Protein AF-L1J0S0-F1 (afdb_monomer_lite)

Foldseek 3Di:
DPDQPKDKDADDDPNAAAQWIWIQGPQRKIKTAGDDRNDGDDDIDIDHDD

Sequence (50 aa):
LVKDGGTYAGELENGLRHGRGKHHYANGDVYVGCFENDKRHGIGRLTLAN

Organism: Guillardia theta (strain CCMP2712) (NCBI:txid905079)

Secondary structure (DSSP, 8-state):
------EEEEEEETTEEEEEEEEE-TTS-EEEEEEETTEEEEEEEEE---

Structure (mmCIF, N/CA/C/O backbone):
data_AF-L1J0S0-F1
#
_entry.id   AF-L1J0S0-F1
#
loop_
_atom_site.group_PDB
_atom_site.id
_atom_site.type_symbol
_atom_site.label_atom_id
_atom_site.label_alt_id
_atom_site.label_comp_id
_atom_site.label_asym_id
_atom_site.label_entity_id
_atom_site.label_seq_id
_atom_site.pdbx_PDB_ins_code
_atom_site.Cartn_x
_atom_site.Cartn_y
_atom_site.Cartn_z
_atom_site.occupancy
_atom_site.B_iso_or_equiv
_atom_site.auth_seq_id
_atom_site.auth_comp_id
_atom_site.auth_asym_id
_atom_site.auth_atom_id
_atom_site.pdbx_PDB_model_num
ATOM 1 N N . LEU A 1 1 ? 15.557 14.581 1.714 1.00 41.56 1 LEU A N 1
ATOM 2 C CA . LEU A 1 1 ? 14.096 14.434 1.901 1.00 41.56 1 LEU A CA 1
ATOM 3 C C . LEU A 1 1 ? 13.640 13.275 1.030 1.00 41.56 1 LEU A C 1
ATOM 5 O O . LEU A 1 1 ? 13.383 13.479 -0.149 1.00 41.56 1 LEU A O 1
ATOM 9 N N . VAL A 1 2 ? 13.644 12.053 1.564 1.00 44.88 2 VAL A N 1
ATOM 10 C CA . VAL A 1 2 ? 13.006 10.923 0.878 1.00 44.88 2 VAL A CA 1
ATOM 11 C C . VAL A 1 2 ? 11.513 11.220 0.941 1.00 44.88 2 VAL A C 1
ATOM 13 O O . VAL A 1 2 ? 10.916 11.153 2.007 1.00 44.88 2 VAL A O 1
ATOM 16 N N . LYS A 1 3 ? 10.931 11.688 -0.166 1.00 45.44 3 LYS A N 1
ATOM 17 C CA . LYS A 1 3 ? 9.480 11.632 -0.316 1.00 45.44 3 LYS A CA 1
ATOM 18 C C . LYS A 1 3 ? 9.151 10.150 -0.396 1.00 45.44 3 LYS A C 1
ATOM 20 O O . LYS A 1 3 ? 9.639 9.490 -1.312 1.00 45.44 3 LYS A O 1
ATOM 25 N N . ASP A 1 4 ? 8.345 9.652 0.531 1.00 62.22 4 ASP A N 1
ATOM 26 C CA . ASP A 1 4 ? 7.691 8.349 0.422 1.00 62.22 4 ASP A CA 1
ATOM 27 C C . ASP A 1 4 ? 6.739 8.402 -0.784 1.00 62.22 4 ASP A C 1
ATOM 29 O O . ASP 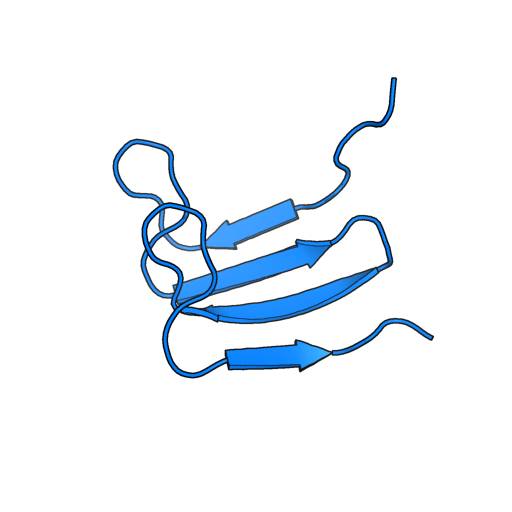A 1 4 ? 5.545 8.648 -0.660 1.00 62.22 4 ASP A O 1
ATOM 33 N N . GLY A 1 5 ? 7.302 8.301 -1.990 1.00 73.31 5 GLY A N 1
ATOM 34 C CA . GLY A 1 5 ? 6.675 8.622 -3.277 1.00 73.31 5 GLY A CA 1
ATOM 35 C C . GLY A 1 5 ? 5.641 7.609 -3.755 1.00 73.31 5 GLY A C 1
ATOM 36 O O . GLY A 1 5 ? 5.437 7.469 -4.958 1.00 73.31 5 GLY A O 1
ATOM 37 N N . GLY A 1 6 ? 5.025 6.876 -2.832 1.00 87.25 6 GLY A N 1
ATOM 38 C CA . GLY A 1 6 ? 3.935 5.975 -3.148 1.00 87.25 6 GLY A CA 1
ATOM 39 C C . GLY A 1 6 ? 2.603 6.711 -3.286 1.00 87.25 6 GLY A C 1
ATOM 40 O O . GLY A 1 6 ? 2.392 7.775 -2.708 1.00 87.25 6 GLY A O 1
ATOM 41 N N . THR A 1 7 ? 1.677 6.130 -4.045 1.00 95.00 7 THR A N 1
ATOM 42 C CA . THR A 1 7 ? 0.288 6.598 -4.131 1.00 95.00 7 THR A CA 1
ATOM 43 C C . THR A 1 7 ? -0.656 5.491 -3.708 1.00 95.00 7 THR A C 1
ATOM 45 O O . THR A 1 7 ? -0.501 4.336 -4.108 1.00 95.00 7 THR A O 1
ATOM 48 N N . TYR A 1 8 ? -1.660 5.841 -2.915 1.00 95.69 8 TYR A N 1
ATOM 49 C CA . TYR A 1 8 ? -2.704 4.919 -2.502 1.00 95.69 8 TYR A CA 1
ATOM 50 C C . TYR A 1 8 ? -4.051 5.358 -3.066 1.00 95.69 8 TYR A C 1
ATOM 52 O O . TYR A 1 8 ? -4.411 6.530 -2.986 1.00 95.69 8 TYR A O 1
ATOM 60 N N . ALA A 1 9 ? -4.790 4.400 -3.613 1.00 97.75 9 ALA A N 1
ATOM 61 C CA . ALA A 1 9 ? -6.181 4.553 -4.002 1.00 97.75 9 ALA A CA 1
ATOM 62 C C . ALA A 1 9 ? -6.986 3.423 -3.359 1.00 97.75 9 ALA A C 1
ATOM 64 O O . ALA A 1 9 ? -6.769 2.251 -3.667 1.00 97.75 9 ALA A O 1
ATOM 65 N N . GLY A 1 10 ? -7.901 3.766 -2.463 1.00 96.62 10 GLY A N 1
ATOM 66 C CA . GLY A 1 10 ? -8.708 2.797 -1.738 1.00 96.62 10 GLY A CA 1
ATOM 67 C C . GLY A 1 10 ? -9.402 3.436 -0.552 1.00 96.62 10 GLY A C 1
ATOM 68 O O . GLY A 1 10 ? -9.388 4.658 -0.391 1.00 96.62 10 GLY A O 1
ATOM 69 N N . GLU A 1 11 ? -9.997 2.593 0.274 1.00 97.25 11 GLU A N 1
ATOM 70 C CA . GLU A 1 11 ? -10.713 3.038 1.461 1.00 97.25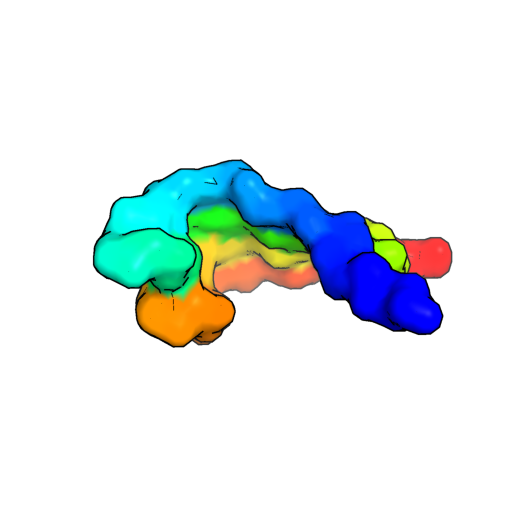 11 GLU A CA 1
ATOM 71 C C . GLU A 1 11 ? -9.729 3.523 2.538 1.00 97.25 11 GLU A C 1
ATOM 73 O O . GLU A 1 11 ? -8.588 3.050 2.648 1.00 97.25 11 GLU A O 1
ATOM 78 N N . LEU A 1 12 ? -10.175 4.510 3.313 1.00 96.62 12 LEU A N 1
ATOM 79 C CA . LEU A 1 12 ? -9.475 5.022 4.482 1.00 96.62 12 LEU A CA 1
ATOM 80 C C . LEU A 1 12 ? -10.415 4.947 5.683 1.00 96.62 12 LEU A C 1
ATOM 82 O O . LEU A 1 12 ? -11.580 5.327 5.582 1.00 96.62 12 LEU A O 1
ATOM 86 N N . GLU A 1 13 ? -9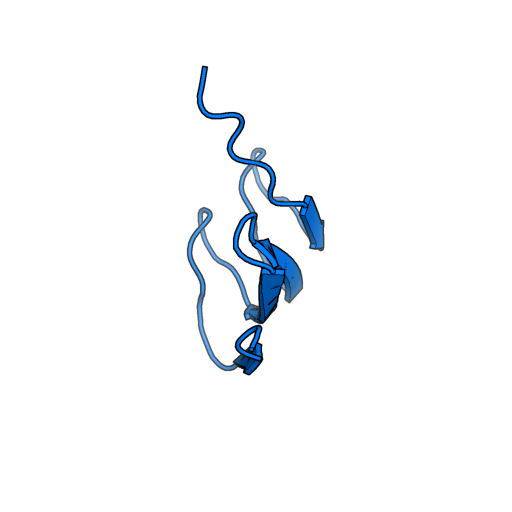.885 4.530 6.824 1.00 98.12 13 GLU A N 1
ATOM 87 C CA . GLU A 1 13 ? -10.565 4.566 8.113 1.00 98.12 13 GLU A CA 1
ATOM 88 C C . GLU A 1 13 ? -9.653 5.272 9.118 1.00 98.12 13 GLU A C 1
ATOM 90 O O . GLU A 1 13 ? -8.477 4.934 9.247 1.00 98.12 13 GLU A O 1
ATOM 95 N N . ASN A 1 14 ? -10.165 6.306 9.794 1.00 97.31 14 ASN A N 1
ATOM 96 C CA . ASN A 1 14 ? -9.384 7.146 10.715 1.00 97.31 14 ASN A CA 1
ATOM 97 C C . ASN A 1 14 ? -8.095 7.729 10.095 1.00 97.31 14 ASN A C 1
ATOM 99 O O . ASN A 1 14 ? -7.100 7.944 10.782 1.00 97.31 14 ASN A O 1
ATOM 103 N N . GLY A 1 15 ? -8.107 7.975 8.781 1.00 96.50 15 GLY A N 1
ATOM 104 C CA . GLY A 1 15 ? -6.946 8.472 8.037 1.00 96.50 15 GLY A CA 1
ATOM 105 C C . GLY A 1 15 ? -5.895 7.410 7.691 1.00 96.50 15 GLY A C 1
ATOM 106 O O . GLY A 1 15 ? -4.898 7.751 7.062 1.00 96.50 15 GLY A O 1
ATOM 107 N N . LEU A 1 16 ? -6.119 6.143 8.047 1.00 97.06 16 LEU A N 1
ATOM 108 C CA . LEU A 1 16 ? -5.256 5.009 7.714 1.00 97.06 16 LEU A CA 1
ATOM 109 C C . LEU A 1 16 ? -5.867 4.193 6.573 1.00 97.06 16 LEU A C 1
ATOM 111 O O . LEU A 1 16 ? -7.088 4.102 6.451 1.00 97.06 16 LEU A O 1
ATOM 115 N N . ARG A 1 17 ? -5.034 3.543 5.757 1.00 97.06 17 ARG A N 1
ATOM 116 C CA . ARG A 1 17 ? -5.497 2.602 4.727 1.00 97.06 17 ARG A CA 1
ATOM 117 C C . ARG A 1 17 ? -6.247 1.451 5.380 1.00 97.06 17 ARG A C 1
ATOM 119 O O . ARG A 1 17 ? -5.715 0.775 6.266 1.00 97.06 17 ARG A O 1
ATOM 126 N N . HIS A 1 18 ? -7.463 1.237 4.903 1.00 98.31 18 HIS A N 1
ATOM 127 C CA . HIS A 1 18 ? -8.369 0.189 5.344 1.00 98.31 18 HIS A CA 1
ATOM 128 C C . HIS A 1 18 ? -9.094 -0.391 4.119 1.00 98.31 18 HIS A C 1
ATOM 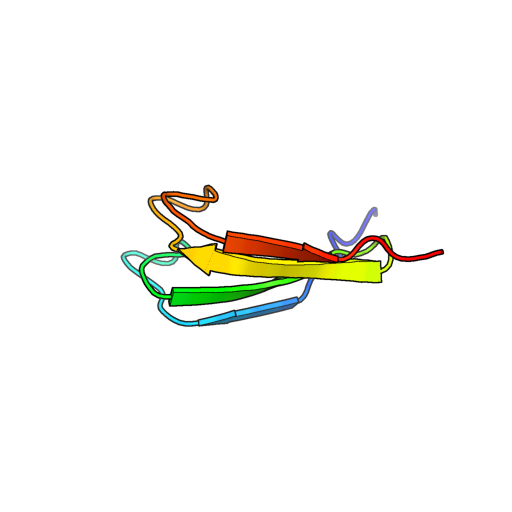130 O O . HIS A 1 18 ? -9.050 0.202 3.043 1.00 98.31 18 HIS A O 1
ATOM 136 N N . GLY A 1 19 ? -9.743 -1.546 4.252 1.00 97.50 19 GLY A N 1
ATOM 137 C CA . GLY A 1 19 ? -10.609 -2.096 3.209 1.00 97.50 19 GLY A CA 1
ATOM 138 C C . GLY A 1 19 ? -9.834 -2.483 1.952 1.00 97.50 19 GLY A C 1
ATOM 139 O O . GLY A 1 19 ? -8.672 -2.887 2.029 1.00 97.50 19 GLY A O 1
ATOM 140 N N . ARG A 1 20 ? -10.461 -2.410 0.773 1.00 97.94 20 ARG A N 1
ATOM 141 C CA . ARG A 1 20 ? -9.770 -2.727 -0.487 1.00 97.94 20 ARG A CA 1
ATOM 142 C C . ARG A 1 20 ? -9.013 -1.511 -1.006 1.00 97.94 20 ARG A C 1
ATOM 144 O O . ARG A 1 20 ? -9.543 -0.404 -1.075 1.00 97.94 20 ARG A O 1
ATOM 151 N N . GLY A 1 21 ? -7.786 -1.745 -1.464 1.00 97.69 21 GLY A N 1
ATOM 152 C CA . GLY A 1 21 ? -6.963 -0.682 -2.020 1.00 97.69 21 GLY A CA 1
ATOM 153 C C . GLY A 1 21 ? -5.906 -1.145 -3.010 1.00 97.69 21 GLY A C 1
ATOM 154 O O . GLY A 1 21 ? -5.549 -2.324 -3.109 1.00 97.69 21 GLY A O 1
ATOM 155 N N . LYS A 1 22 ? -5.387 -0.164 -3.743 1.00 98.31 22 LYS A N 1
ATOM 156 C CA . LYS A 1 22 ? -4.234 -0.264 -4.628 1.00 98.31 22 LYS A CA 1
ATOM 157 C C . LYS A 1 22 ? -3.165 0.716 -4.160 1.00 98.31 22 LYS A C 1
ATOM 159 O O . LYS A 1 22 ? -3.407 1.917 -4.096 1.00 98.31 22 LYS A O 1
ATOM 164 N N . HIS A 1 23 ? -1.978 0.203 -3.868 1.00 97.25 23 HIS A N 1
ATOM 165 C CA . HIS A 1 23 ? -0.815 0.991 -3.484 1.00 97.25 23 HIS A CA 1
ATOM 166 C C . HIS A 1 23 ? 0.261 0.854 -4.561 1.00 97.25 23 HIS A C 1
ATOM 168 O O . HIS A 1 23 ? 0.739 -0.252 -4.809 1.00 97.25 23 HIS A O 1
ATOM 174 N N . HIS A 1 24 ? 0.627 1.967 -5.194 1.00 96.75 24 HIS A N 1
ATOM 175 C CA . HIS A 1 24 ? 1.852 2.070 -5.982 1.00 96.75 24 HIS A CA 1
ATOM 176 C C . HIS A 1 24 ? 2.958 2.524 -5.044 1.00 96.75 24 HIS A C 1
ATOM 178 O O . HIS A 1 24 ? 2.837 3.581 -4.432 1.00 96.75 24 HIS A O 1
ATOM 184 N N . TYR A 1 25 ? 4.005 1.731 -4.908 1.00 93.38 25 TYR A N 1
ATOM 185 C CA . TYR A 1 25 ? 5.164 2.060 -4.099 1.00 93.38 25 TYR A CA 1
ATOM 186 C C . TYR A 1 25 ? 6.129 2.944 -4.892 1.00 93.38 25 TYR A C 1
ATOM 188 O O . TYR A 1 25 ? 6.141 2.941 -6.122 1.00 93.38 25 TYR A O 1
ATOM 196 N N . ALA A 1 26 ? 6.977 3.689 -4.181 1.00 93.00 26 ALA A N 1
ATOM 197 C CA . ALA A 1 26 ? 7.968 4.571 -4.799 1.00 93.00 26 ALA A CA 1
ATOM 198 C C . ALA A 1 26 ? 9.004 3.816 -5.654 1.00 93.00 26 ALA A C 1
ATOM 200 O O . ALA A 1 26 ? 9.560 4.387 -6.587 1.00 93.00 26 ALA A O 1
ATOM 201 N N . ASN A 1 27 ? 9.250 2.538 -5.350 1.00 91.69 27 ASN A N 1
ATOM 202 C CA . ASN A 1 27 ? 10.121 1.658 -6.134 1.00 91.69 27 ASN A CA 1
ATOM 203 C C . ASN A 1 27 ? 9.443 1.105 -7.405 1.00 91.69 27 ASN A C 1
ATOM 205 O O . ASN A 1 27 ? 10.056 0.318 -8.113 1.00 91.69 27 ASN A O 1
ATOM 209 N N . GLY A 1 28 ? 8.196 1.494 -7.686 1.00 93.38 28 GLY A N 1
ATOM 210 C CA . GLY A 1 28 ? 7.423 1.031 -8.837 1.00 93.38 28 GLY A CA 1
ATOM 211 C C . GLY A 1 28 ? 6.564 -0.205 -8.569 1.00 93.38 28 GLY A C 1
ATOM 212 O O . GLY A 1 28 ? 5.696 -0.512 -9.389 1.00 93.38 28 GLY A O 1
ATOM 213 N N . ASP A 1 29 ? 6.737 -0.886 -7.431 1.00 96.38 29 ASP A N 1
ATOM 214 C CA . ASP A 1 29 ? 5.909 -2.041 -7.091 1.00 96.38 29 ASP A CA 1
ATOM 215 C C . ASP A 1 29 ? 4.443 -1.636 -6.956 1.00 96.38 29 ASP A C 1
ATOM 217 O O . ASP A 1 29 ? 4.098 -0.520 -6.555 1.00 96.38 29 ASP A O 1
ATOM 221 N N . VAL A 1 30 ? 3.547 -2.578 -7.231 1.00 97.50 30 VAL A N 1
ATOM 222 C CA . VAL A 1 30 ? 2.110 -2.356 -7.103 1.00 97.50 30 VAL A CA 1
ATOM 223 C C . VAL A 1 30 ? 1.486 -3.467 -6.285 1.00 97.50 30 VAL A C 1
ATOM 225 O O . VAL A 1 30 ? 1.526 -4.635 -6.667 1.00 97.50 30 VAL A O 1
ATOM 228 N N . TYR A 1 31 ? 0.843 -3.103 -5.179 1.00 97.62 31 TYR A N 1
ATOM 229 C CA . TYR A 1 31 ? 0.001 -4.013 -4.414 1.00 97.62 31 TYR A CA 1
ATOM 230 C C . TYR A 1 31 ? -1.474 -3.694 -4.626 1.00 97.62 31 TYR A C 1
ATOM 232 O O . TYR A 1 31 ? -1.884 -2.540 -4.524 1.00 97.62 31 TYR A O 1
ATOM 240 N N . VAL A 1 32 ? -2.275 -4.726 -4.878 1.00 98.50 32 VAL A N 1
ATOM 241 C CA . VAL A 1 32 ? -3.741 -4.658 -4.915 1.00 98.50 32 VAL A CA 1
ATOM 242 C C . VAL A 1 32 ? -4.282 -5.696 -3.941 1.00 98.50 32 VAL A C 1
ATOM 244 O O . VAL A 1 32 ? -4.047 -6.887 -4.137 1.00 98.50 32 VAL A O 1
ATOM 247 N N . GLY A 1 33 ? -4.996 -5.275 -2.903 1.00 98.19 33 GLY A N 1
ATOM 248 C CA . GLY A 1 33 ? -5.519 -6.188 -1.886 1.00 98.19 33 GLY A CA 1
ATOM 249 C C . GLY A 1 33 ? -6.155 -5.457 -0.715 1.00 98.19 33 GLY A C 1
ATOM 250 O O . GLY A 1 33 ? -6.427 -4.258 -0.806 1.00 98.19 33 GLY A O 1
ATOM 251 N N . CYS A 1 34 ? -6.397 -6.178 0.378 1.00 98.25 34 CYS A N 1
ATOM 252 C CA . CYS A 1 34 ? -6.966 -5.568 1.573 1.00 98.25 34 CYS A CA 1
ATOM 253 C C . CYS A 1 34 ? -5.897 -4.871 2.429 1.00 98.25 34 CYS A C 1
ATOM 255 O O . CYS A 1 34 ? -4.711 -5.229 2.404 1.00 98.25 34 CYS A O 1
ATOM 257 N N . PHE A 1 35 ? -6.346 -3.874 3.185 1.00 97.94 35 PHE A N 1
ATOM 258 C CA . PHE A 1 35 ? -5.579 -3.121 4.162 1.00 97.94 35 PHE A CA 1
ATOM 259 C C . PHE A 1 35 ? -6.334 -3.047 5.490 1.00 97.94 35 PHE A C 1
ATOM 261 O O . PHE A 1 35 ? -7.560 -3.009 5.511 1.00 97.94 35 PHE A O 1
ATOM 268 N N . GLU A 1 36 ? -5.592 -3.011 6.590 1.00 98.19 36 GLU A N 1
ATOM 269 C CA . GLU A 1 36 ? -6.110 -2.788 7.938 1.00 98.19 36 GLU A CA 1
ATOM 270 C C . GLU A 1 36 ? -5.057 -2.008 8.731 1.00 98.19 36 GLU A C 1
ATOM 272 O O . GLU A 1 36 ? -3.900 -2.432 8.815 1.00 98.19 36 GLU A O 1
ATOM 277 N N . ASN A 1 37 ? -5.439 -0.858 9.292 1.00 97.12 37 ASN A N 1
ATOM 278 C CA . ASN A 1 37 ? -4.545 0.010 10.067 1.00 97.12 37 ASN A CA 1
ATOM 279 C C . ASN A 1 37 ? -3.213 0.286 9.343 1.00 97.12 37 ASN A C 1
ATOM 281 O O . ASN A 1 37 ? -2.129 0.080 9.896 1.00 97.12 37 ASN A O 1
ATOM 285 N N . ASP A 1 38 ? -3.301 0.709 8.077 1.00 96.69 38 ASP A N 1
ATOM 286 C CA . ASP A 1 38 ? -2.167 1.037 7.204 1.00 96.69 38 ASP A CA 1
ATOM 287 C C . ASP A 1 38 ? -1.270 -0.131 6.767 1.00 96.69 38 ASP A C 1
ATOM 289 O O . ASP A 1 38 ? -0.283 0.062 6.046 1.00 96.69 38 ASP A O 1
ATOM 293 N N . LYS A 1 39 ? -1.625 -1.361 7.138 1.00 96.31 39 LYS A N 1
ATOM 294 C CA . LYS A 1 39 ? -0.884 -2.574 6.786 1.00 96.31 39 LYS A CA 1
ATOM 295 C C . LYS A 1 39 ? -1.644 -3.371 5.744 1.00 96.31 39 LYS A C 1
ATOM 297 O O . LYS A 1 39 ? -2.867 -3.399 5.744 1.00 96.31 39 LYS A O 1
ATOM 302 N N . ARG A 1 40 ? -0.912 -4.060 4.866 1.00 96.75 40 ARG A N 1
ATOM 303 C CA . ARG A 1 40 ? -1.511 -5.072 3.984 1.00 96.75 40 ARG A CA 1
ATOM 304 C C . ARG A 1 40 ? -2.133 -6.167 4.850 1.00 96.75 40 ARG A C 1
ATOM 306 O O . ARG A 1 40 ? -1.480 -6.647 5.774 1.00 96.75 40 ARG A O 1
ATOM 313 N N . HIS A 1 41 ? -3.355 -6.559 4.529 1.00 97.00 41 HIS A N 1
ATOM 314 C CA . HIS A 1 41 ? -4.116 -7.576 5.242 1.00 97.00 41 HIS A CA 1
ATOM 315 C C . HIS A 1 41 ? -4.791 -8.523 4.239 1.00 97.00 41 HIS A C 1
ATOM 317 O O . HIS A 1 41 ? -5.084 -8.134 3.108 1.00 97.00 41 HIS A O 1
ATOM 323 N N . GLY A 1 42 ? -5.056 -9.765 4.648 1.00 93.81 42 GLY A N 1
ATOM 324 C CA . GLY A 1 42 ? -5.791 -10.739 3.840 1.00 93.81 42 GLY A CA 1
ATOM 325 C C . GLY A 1 42 ? -5.113 -11.094 2.510 1.00 93.81 42 GLY A C 1
ATOM 326 O O . GLY A 1 42 ? -3.888 -11.141 2.403 1.00 93.81 42 GLY A O 1
ATOM 327 N N . ILE A 1 43 ? -5.932 -11.384 1.494 1.00 94.19 43 ILE A N 1
ATOM 328 C CA . ILE A 1 43 ? -5.456 -11.758 0.158 1.00 94.19 43 ILE A CA 1
ATOM 329 C C . ILE A 1 43 ? -5.199 -10.498 -0.669 1.00 94.19 43 ILE A C 1
ATOM 331 O O . ILE A 1 43 ? -6.041 -9.603 -0.767 1.00 94.19 43 ILE A O 1
ATOM 335 N N . GLY A 1 44 ? -4.048 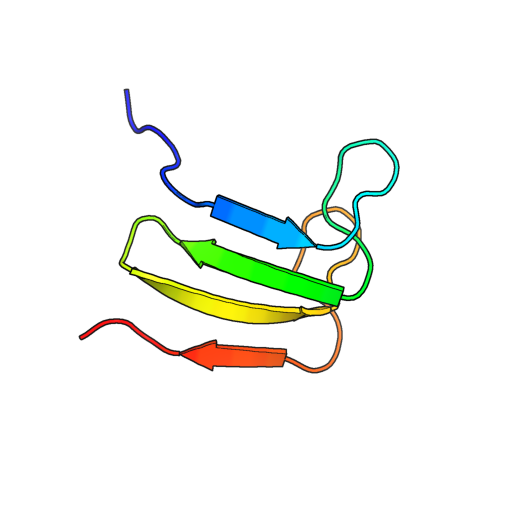-10.474 -1.330 1.00 96.88 44 GLY A N 1
ATOM 336 C CA . GLY A 1 44 ? -3.699 -9.449 -2.297 1.00 96.88 44 GLY A CA 1
ATOM 337 C C . GLY A 1 44 ? -2.658 -9.945 -3.287 1.00 96.88 44 GLY A C 1
ATOM 338 O O . GLY A 1 44 ? -2.058 -11.007 -3.118 1.00 96.88 44 GLY A O 1
ATOM 339 N N . ARG A 1 45 ? -2.441 -9.157 -4.335 1.00 98.38 45 ARG A N 1
ATOM 340 C CA . ARG A 1 45 ? -1.443 -9.406 -5.371 1.00 98.38 45 ARG A CA 1
ATOM 341 C C . ARG A 1 45 ? -0.404 -8.299 -5.341 1.00 98.38 45 ARG A C 1
ATOM 343 O O . ARG A 1 45 ? -0.743 -7.132 -5.533 1.00 98.38 45 ARG A O 1
ATOM 350 N N . LEU A 1 46 ? 0.852 -8.684 -5.140 1.00 97.62 46 LEU A N 1
ATOM 351 C CA . LEU A 1 46 ? 2.012 -7.825 -5.346 1.00 97.62 46 LEU A CA 1
ATOM 352 C C . LEU A 1 46 ? 2.561 -8.069 -6.755 1.00 97.62 46 LEU A C 1
ATOM 354 O O . LEU A 1 46 ? 2.783 -9.212 -7.141 1.00 97.62 46 LEU A O 1
ATOM 358 N N . THR A 1 47 ? 2.756 -6.997 -7.513 1.00 98.12 47 THR A N 1
ATOM 359 C CA . THR A 1 47 ? 3.479 -6.994 -8.789 1.00 98.12 47 THR A CA 1
ATOM 360 C C . THR A 1 47 ? 4.768 -6.223 -8.567 1.00 98.12 47 THR A C 1
ATOM 362 O O . THR A 1 47 ? 4.701 -5.070 -8.140 1.00 98.12 47 THR A O 1
ATOM 365 N N . LEU A 1 48 ? 5.908 -6.870 -8.800 1.00 96.69 48 LEU A N 1
ATOM 366 C CA . LEU A 1 48 ? 7.214 -6.235 -8.661 1.00 96.69 48 LEU A CA 1
ATOM 367 C C . LEU A 1 48 ? 7.532 -5.429 -9.920 1.00 96.69 48 LEU A C 1
ATOM 369 O O . LEU A 1 48 ? 7.248 -5.892 -11.029 1.00 96.69 48 LEU A O 1
ATOM 373 N N . ALA A 1 49 ? 8.090 -4.234 -9.746 1.00 90.56 49 ALA A N 1
ATOM 374 C CA . ALA A 1 49 ? 8.716 -3.515 -10.846 1.00 90.56 49 ALA A CA 1
ATOM 375 C C . ALA A 1 49 ? 10.057 -4.179 -11.201 1.00 90.56 49 ALA A C 1
ATOM 377 O O . ALA A 1 49 ? 10.771 -4.652 -10.315 1.00 90.56 49 ALA A O 1
ATOM 378 N N . ASN A 1 50 ? 10.358 -4.244 -12.500 1.00 77.25 50 ASN A N 1
ATOM 379 C CA . ASN A 1 50 ? 11.619 -4.775 -13.030 1.00 77.25 50 ASN A CA 1
ATOM 380 C C . ASN A 1 50 ? 12.713 -3.709 -13.051 1.00 77.25 50 ASN A C 1
ATOM 382 O O . ASN A 1 50 ? 12.372 -2.536 -13.332 1.00 77.25 50 ASN A O 1
#

Radius of gyration: 10.83 Å; chains: 1; bounding box: 25×26×24 Å

InterPro domains:
  IPR003409 MORN repeat [PF02493] (8-30)
  IPR003409 MORN repeat [PF02493] (31-50)
  IPR003409 MORN repeat [SM00698] (6-27)
  IPR003409 MORN repeat [SM00698] (29-50)

pLDDT: mean 91.7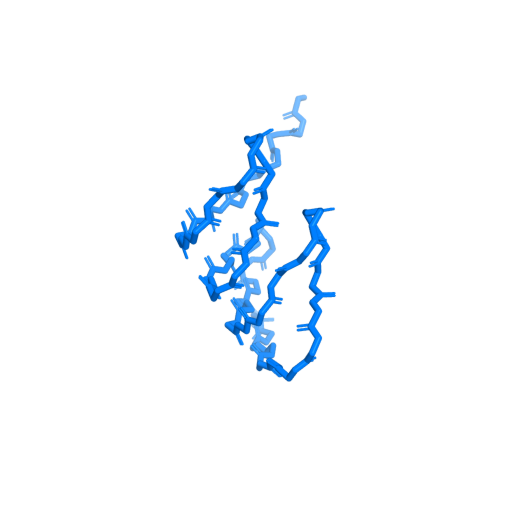, std 13.75, range [41.56, 98.5]